Protein AF-A0A7S2V1F8-F1 (afdb_monomer_lite)

Secondary structure (DSSP, 8-state):
-B-SSPBTTSS-EEE-TT---TT-EETTTTEE-TTEEE--BHHHHHHHHHH--SEEEE---GGG-EEEEETTEEEEE----SS-------------TT------------------------------------------

InterPro domains:
  IPR029052 Metallo-dependent phosphatase-like [G3DSA:3.60.21.10] (1-97)
  IPR029052 Metallo-dependent phosphatase-like [SSF56300] (1-80)
  IPR051693 UPF0046 metallophosphoesterase [PTHR12905] (1-91)

Sequence (140 aa):
LITHMPPMDTLDLAYDPHSSASSRYCESCDGIHGQYAHWGSQSLKEKVQEVKPQVHIFGHVHDSHGFAVVQDTTYVNAAQDKIKQPIFFDYLVSTDASVMETSLAETPLCSPHHTSHHICCGHGLEKATTSVGSSLTSPE

Structure (mmCIF, N/CA/C/O backbone):
data_AF-A0A7S2V1F8-F1
#
_entry.id   AF-A0A7S2V1F8-F1
#
loop_
_atom_site.group_PDB
_atom_site.id
_atom_site.type_symbol
_atom_site.label_atom_id
_atom_site.label_alt_id
_atom_site.label_comp_id
_atom_site.label_asym_id
_atom_site.label_entity_id
_atom_site.label_seq_id
_atom_site.pdbx_PDB_ins_code
_atom_site.Cartn_x
_atom_site.Cartn_y
_atom_site.Cartn_z
_atom_site.occupancy
_atom_site.B_iso_or_equiv
_atom_site.auth_seq_id
_atom_site.auth_com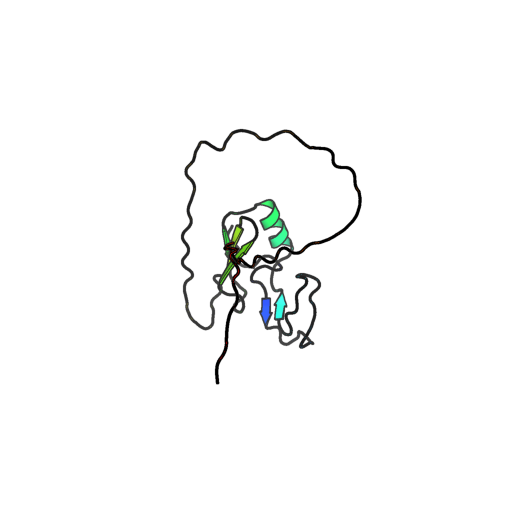p_id
_atom_site.auth_asym_id
_atom_site.auth_atom_id
_atom_site.pdbx_PDB_model_num
ATOM 1 N N . LEU A 1 1 ? -4.939 5.195 10.766 1.00 96.31 1 LEU A N 1
ATOM 2 C CA . LEU A 1 1 ? -3.576 5.769 10.670 1.00 96.31 1 LEU A CA 1
ATOM 3 C C . LEU A 1 1 ? -3.426 6.451 9.314 1.00 96.31 1 LEU A C 1
ATOM 5 O O . LEU A 1 1 ? -3.947 5.919 8.346 1.00 96.31 1 LEU A O 1
ATOM 9 N N . ILE A 1 2 ? -2.770 7.611 9.232 1.00 97.81 2 ILE A N 1
ATOM 10 C CA . ILE A 1 2 ? -2.494 8.288 7.954 1.00 97.81 2 ILE A CA 1
ATOM 11 C C . ILE A 1 2 ? -0.992 8.556 7.863 1.00 97.81 2 ILE A C 1
ATOM 13 O O . ILE A 1 2 ? -0.423 9.115 8.801 1.00 97.81 2 ILE A O 1
ATOM 17 N N . THR A 1 3 ? -0.356 8.161 6.762 1.00 98.12 3 THR A N 1
ATOM 18 C CA . THR A 1 3 ? 1.079 8.380 6.505 1.00 98.12 3 THR A CA 1
ATOM 19 C C . THR A 1 3 ? 1.324 8.785 5.057 1.00 98.12 3 THR A C 1
ATOM 21 O O . THR A 1 3 ? 0.436 8.690 4.221 1.00 98.12 3 THR A O 1
ATOM 24 N N . HIS A 1 4 ? 2.529 9.264 4.738 1.00 96.56 4 HIS A N 1
ATOM 25 C CA . HIS A 1 4 ? 2.905 9.485 3.339 1.00 96.56 4 HIS A CA 1
ATOM 26 C C . HIS A 1 4 ? 3.311 8.172 2.655 1.00 96.56 4 HIS A C 1
ATOM 28 O O . HIS A 1 4 ? 2.753 7.825 1.619 1.00 96.56 4 HIS A O 1
ATOM 34 N N . MET A 1 5 ? 4.255 7.447 3.265 1.00 97.31 5 MET A N 1
ATOM 35 C CA . MET A 1 5 ? 4.784 6.181 2.755 1.00 97.31 5 MET A CA 1
ATOM 36 C C . MET A 1 5 ? 3.844 5.001 3.050 1.00 97.31 5 MET A C 1
ATOM 38 O O . MET A 1 5 ? 3.198 5.019 4.108 1.00 97.31 5 MET A O 1
ATOM 42 N N . PRO A 1 6 ? 3.822 3.965 2.190 1.00 97.56 6 PRO A N 1
ATOM 43 C CA . PRO A 1 6 ? 3.249 2.674 2.526 1.00 97.56 6 PRO A CA 1
ATOM 44 C C . PRO A 1 6 ? 4.095 1.943 3.581 1.00 97.56 6 PRO A C 1
ATOM 46 O O . PRO A 1 6 ? 5.314 2.152 3.665 1.00 97.56 6 PRO A O 1
ATOM 49 N N . PRO A 1 7 ? 3.482 1.062 4.387 1.00 97.50 7 PRO A N 1
ATOM 50 C CA . PRO A 1 7 ? 4.234 0.045 5.107 1.00 97.50 7 PRO A CA 1
ATOM 51 C C . PRO A 1 7 ? 4.843 -0.962 4.117 1.00 97.50 7 PRO A C 1
ATOM 53 O O . PRO A 1 7 ? 4.298 -1.189 3.040 1.00 97.50 7 PRO A O 1
ATOM 56 N N . MET A 1 8 ? 5.979 -1.558 4.484 1.00 96.06 8 MET A N 1
ATOM 57 C CA . MET A 1 8 ? 6.631 -2.601 3.681 1.00 96.06 8 MET A CA 1
ATOM 58 C C . MET A 1 8 ? 5.672 -3.767 3.372 1.00 96.06 8 MET A C 1
ATOM 60 O O . MET A 1 8 ? 4.885 -4.175 4.233 1.00 96.06 8 MET A O 1
ATOM 64 N N . ASP A 1 9 ? 5.760 -4.294 2.151 1.00 94.81 9 ASP A N 1
ATOM 65 C CA . ASP A 1 9 ? 4.967 -5.402 1.593 1.00 94.81 9 ASP A CA 1
ATOM 66 C C . ASP A 1 9 ? 3.454 -5.140 1.472 1.00 94.81 9 ASP A C 1
ATOM 68 O O . ASP A 1 9 ? 2.669 -6.077 1.318 1.00 94.81 9 ASP A O 1
ATOM 72 N N . THR A 1 10 ? 3.000 -3.888 1.570 1.00 95.88 10 THR A N 1
ATOM 73 C CA . THR A 1 10 ? 1.572 -3.549 1.474 1.00 95.88 10 THR A CA 1
ATOM 74 C C . THR A 1 10 ? 1.342 -2.393 0.512 1.00 95.88 10 THR A C 1
ATOM 76 O O . THR A 1 10 ? 1.572 -1.235 0.856 1.00 95.88 10 THR A O 1
ATOM 79 N N . LEU A 1 11 ? 0.835 -2.710 -0.686 1.00 96.25 11 LEU A N 1
ATOM 80 C CA . LEU A 1 11 ? 0.597 -1.744 -1.772 1.00 96.25 11 LEU A CA 1
ATOM 81 C C . LEU A 1 11 ? 1.823 -0.852 -2.044 1.00 96.25 11 LEU A C 1
ATOM 83 O O . LEU A 1 11 ? 1.693 0.351 -2.279 1.00 96.25 11 LEU A O 1
ATOM 87 N N . ASP A 1 12 ? 3.014 -1.442 -1.980 1.00 96.12 12 ASP A N 1
ATOM 88 C CA . ASP A 1 12 ? 4.288 -0.730 -2.008 1.00 96.12 12 ASP A CA 1
ATOM 89 C C . ASP A 1 12 ? 5.199 -1.135 -3.174 1.00 96.12 12 ASP A C 1
ATOM 91 O O . ASP A 1 12 ? 6.333 -0.665 -3.252 1.00 96.12 12 ASP A O 1
ATOM 95 N N . LEU A 1 13 ? 4.712 -1.979 -4.087 1.00 94.00 13 LEU A N 1
ATOM 96 C CA . LEU A 1 13 ? 5.447 -2.364 -5.286 1.00 94.00 13 LEU A CA 1
ATOM 97 C C . LEU A 1 13 ? 5.391 -1.243 -6.325 1.00 94.00 13 LEU A C 1
ATOM 99 O O . LEU A 1 13 ? 4.311 -0.807 -6.733 1.00 94.00 13 LEU A O 1
ATOM 103 N N . ALA A 1 14 ? 6.565 -0.815 -6.781 1.00 93.19 14 ALA A N 1
ATOM 104 C CA . ALA A 1 14 ? 6.728 0.160 -7.852 1.00 93.19 14 ALA A CA 1
ATOM 105 C C . ALA A 1 14 ? 7.696 -0.359 -8.912 1.00 93.19 14 ALA A C 1
ATOM 107 O O . ALA A 1 14 ? 8.597 -1.143 -8.597 1.00 93.19 14 ALA A O 1
ATOM 108 N N . TYR A 1 15 ? 7.519 0.080 -10.156 1.00 91.94 15 TYR A N 1
ATOM 109 C CA . TYR A 1 15 ? 8.445 -0.259 -11.231 1.00 91.94 15 TYR A CA 1
ATOM 110 C C . TYR A 1 15 ? 9.842 0.306 -10.927 1.00 91.94 15 TYR A C 1
ATOM 112 O O . TYR A 1 15 ? 10.009 1.508 -10.715 1.00 91.94 15 TYR A O 1
ATOM 120 N N . ASP A 1 16 ? 10.852 -0.560 -10.944 1.00 88.69 16 ASP A N 1
ATOM 121 C CA . ASP A 1 16 ? 12.255 -0.215 -10.746 1.00 88.69 16 ASP A CA 1
ATOM 122 C C . ASP A 1 16 ? 13.080 -0.659 -11.971 1.00 88.69 16 ASP A C 1
ATOM 124 O O . ASP A 1 16 ? 13.336 -1.855 -12.147 1.00 88.69 16 ASP A O 1
ATOM 128 N N . PRO A 1 17 ? 13.552 0.282 -12.814 1.00 83.75 17 PRO A N 1
ATOM 129 C CA . PRO A 1 17 ? 14.351 -0.043 -13.996 1.00 83.75 17 PRO A CA 1
ATOM 130 C C . PRO A 1 17 ? 15.723 -0.646 -13.655 1.00 83.75 17 PRO A C 1
ATOM 132 O O . PRO A 1 17 ? 16.395 -1.177 -14.542 1.00 83.75 17 PRO A O 1
ATOM 135 N N . HIS A 1 18 ? 16.161 -0.560 -12.397 1.00 79.75 18 HIS A N 1
ATOM 136 C CA . HIS A 1 18 ? 17.406 -1.152 -11.914 1.00 79.75 18 HIS A CA 1
ATOM 137 C C . HIS A 1 18 ? 17.204 -2.553 -11.310 1.00 79.75 18 HIS A C 1
ATOM 139 O O . HIS A 1 18 ? 18.191 -3.255 -11.043 1.00 79.75 18 HIS A O 1
ATOM 145 N N . SER A 1 19 ? 15.952 -3.011 -11.173 1.00 73.75 19 SER A N 1
ATOM 146 C CA . SER A 1 19 ? 15.628 -4.388 -10.797 1.00 73.75 19 SER A CA 1
ATOM 147 C C . SER A 1 19 ? 16.036 -5.346 -11.921 1.00 73.75 19 SER A C 1
ATOM 149 O O . SER A 1 19 ? 15.386 -5.499 -12.954 1.00 73.75 19 SER A O 1
ATOM 151 N N . SER A 1 20 ? 17.178 -6.002 -11.737 1.00 61.44 20 SER A N 1
ATOM 152 C CA . SER A 1 20 ? 17.858 -6.765 -12.784 1.00 61.44 20 SER A CA 1
ATOM 153 C C . SER A 1 20 ? 17.393 -8.229 -12.893 1.00 61.44 20 SER A C 1
ATOM 155 O O . SER A 1 20 ? 18.235 -9.116 -13.035 1.00 61.44 20 SER A O 1
ATOM 157 N N . ALA A 1 21 ? 16.091 -8.547 -12.813 1.00 57.81 21 ALA A N 1
ATOM 158 C CA . ALA A 1 21 ? 15.596 -9.788 -13.438 1.00 57.81 21 ALA A CA 1
ATOM 159 C C . ALA A 1 21 ? 14.090 -9.818 -13.740 1.00 57.81 21 ALA A C 1
ATOM 161 O O . ALA A 1 21 ? 13.258 -9.303 -13.005 1.00 57.81 21 ALA A O 1
ATOM 162 N N . SER A 1 22 ? 13.751 -10.564 -14.789 1.00 58.19 22 SER A N 1
ATOM 163 C CA . SER A 1 22 ? 12.394 -10.916 -15.219 1.00 58.19 22 SER A CA 1
ATOM 164 C C . SER A 1 22 ? 11.683 -11.943 -14.320 1.00 58.19 22 SER A C 1
ATOM 166 O O . SER A 1 22 ? 10.507 -12.214 -14.537 1.00 58.19 22 SER A O 1
ATOM 168 N N . SER A 1 23 ? 12.364 -12.513 -13.316 1.00 63.72 23 SER A N 1
ATOM 169 C CA . SER A 1 23 ? 11.817 -13.521 -12.389 1.00 63.72 23 SER A CA 1
ATOM 170 C C . SER A 1 23 ? 12.499 -13.516 -11.011 1.00 63.72 23 SER A C 1
ATOM 172 O O . SER A 1 23 ? 12.771 -14.572 -10.441 1.00 63.72 23 SER A O 1
ATOM 174 N N . ARG A 1 24 ? 12.817 -12.338 -10.447 1.00 70.50 24 ARG A N 1
ATOM 175 C CA . ARG A 1 24 ? 13.339 -12.311 -9.070 1.00 70.50 24 ARG A CA 1
ATOM 176 C C . ARG A 1 24 ? 12.236 -12.722 -8.104 1.00 70.50 24 ARG A C 1
ATOM 178 O O . ARG A 1 24 ? 11.250 -12.006 -7.945 1.00 70.50 24 ARG A O 1
ATOM 185 N N . TYR A 1 25 ? 12.425 -13.886 -7.496 1.00 85.31 25 TYR A N 1
ATOM 186 C CA . TYR A 1 25 ? 11.820 -14.205 -6.217 1.00 85.31 25 TYR A CA 1
ATOM 187 C C . TYR A 1 25 ? 12.250 -13.148 -5.192 1.00 85.31 25 TYR A C 1
ATOM 189 O O . TYR A 1 25 ? 13.415 -12.740 -5.169 1.00 85.31 25 TYR A O 1
ATOM 197 N N . CYS A 1 26 ? 11.308 -12.692 -4.381 1.00 85.25 26 CYS A N 1
ATOM 198 C CA . CYS A 1 26 ? 11.517 -11.701 -3.346 1.00 85.25 26 CYS A CA 1
ATOM 199 C C . CYS A 1 26 ? 11.431 -12.352 -1.978 1.00 85.25 26 CYS A C 1
ATOM 201 O O . CYS A 1 26 ? 10.399 -12.895 -1.597 1.00 85.25 26 CYS A O 1
ATOM 203 N N . GLU A 1 27 ? 12.512 -12.233 -1.216 1.00 84.56 27 GLU A N 1
ATOM 204 C CA . GLU A 1 27 ? 12.590 -12.760 0.145 1.00 84.56 27 GLU A CA 1
ATOM 205 C C . GLU A 1 27 ? 11.699 -11.991 1.135 1.00 84.56 27 GLU A C 1
ATOM 207 O O . GLU A 1 27 ? 11.346 -12.541 2.172 1.00 84.56 27 GLU A O 1
ATOM 212 N N . SER A 1 28 ? 11.319 -10.743 0.824 1.00 82.69 28 SER A N 1
ATOM 213 C CA . SER A 1 28 ? 10.492 -9.902 1.707 1.00 82.69 28 SER A CA 1
ATOM 214 C C . SER A 1 28 ? 9.030 -10.348 1.732 1.00 82.69 28 SER A C 1
ATOM 216 O O . SER A 1 28 ? 8.437 -10.492 2.801 1.00 82.69 28 SER A O 1
ATOM 218 N N . CYS A 1 29 ? 8.463 -10.615 0.552 1.00 85.62 29 CYS A N 1
ATOM 219 C CA . CYS A 1 29 ? 7.044 -10.928 0.391 1.00 85.62 29 CYS A CA 1
ATOM 220 C C . CYS A 1 29 ? 6.759 -12.362 -0.088 1.00 85.62 29 CYS A C 1
ATOM 222 O O . CYS A 1 29 ? 5.600 -12.675 -0.347 1.00 85.62 29 CYS A O 1
ATOM 224 N N . ASP A 1 30 ? 7.786 -13.218 -0.213 1.00 87.62 30 ASP A N 1
ATOM 225 C CA . ASP A 1 30 ? 7.671 -14.606 -0.714 1.00 87.62 30 ASP A CA 1
ATOM 226 C C . ASP A 1 30 ? 6.986 -14.668 -2.100 1.00 87.62 30 ASP A C 1
ATOM 228 O O . ASP A 1 30 ? 6.191 -15.551 -2.421 1.00 87.62 30 ASP A O 1
ATOM 232 N N . GLY A 1 31 ? 7.251 -13.650 -2.929 1.00 85.88 31 GLY A N 1
ATOM 233 C CA . GLY A 1 31 ? 6.563 -13.404 -4.196 1.00 85.88 31 GLY A CA 1
ATOM 234 C C . GLY A 1 31 ? 7.510 -13.267 -5.384 1.00 85.88 31 GLY A C 1
ATOM 235 O O . GLY A 1 31 ? 8.721 -13.141 -5.235 1.00 85.88 31 GLY A O 1
ATOM 236 N N . ILE A 1 32 ? 6.959 -13.266 -6.600 1.00 87.62 32 ILE A N 1
ATOM 237 C CA . ILE A 1 32 ? 7.713 -12.992 -7.831 1.00 87.62 32 ILE A CA 1
ATOM 238 C C . ILE A 1 32 ? 7.171 -11.703 -8.432 1.00 87.62 32 ILE A C 1
ATOM 240 O O . ILE A 1 32 ? 6.037 -11.675 -8.906 1.00 87.62 32 ILE A O 1
ATOM 244 N N .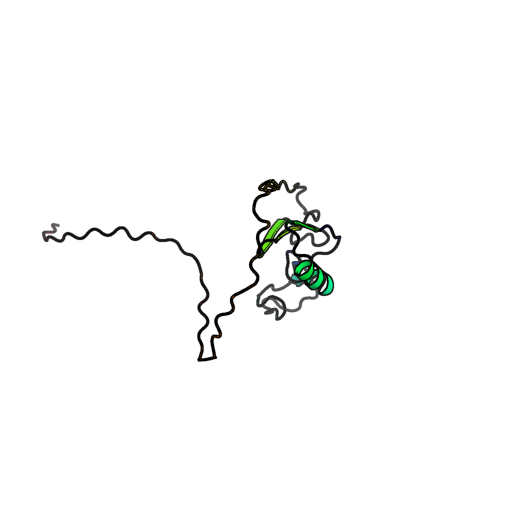 HIS A 1 33 ? 7.985 -10.649 -8.445 1.00 85.19 33 HIS A N 1
ATOM 245 C CA . HIS A 1 33 ? 7.560 -9.340 -8.952 1.00 85.19 33 HIS A CA 1
ATOM 246 C C . HIS A 1 33 ? 8.520 -8.702 -9.967 1.00 85.19 33 HIS A C 1
ATOM 248 O O . HIS A 1 33 ? 8.454 -7.506 -10.212 1.00 85.19 33 HIS A O 1
ATOM 254 N N . GLY A 1 34 ? 9.351 -9.493 -10.656 1.00 87.50 34 GLY A N 1
ATOM 255 C CA . GLY A 1 34 ? 10.077 -9.063 -11.864 1.00 87.50 34 GLY A CA 1
ATOM 256 C C . GLY A 1 34 ? 10.786 -7.703 -11.727 1.00 87.50 34 GLY A C 1
ATOM 257 O O . GLY A 1 34 ? 11.628 -7.522 -10.854 1.00 87.50 34 GLY A O 1
ATOM 258 N N . GLN A 1 35 ? 10.415 -6.738 -12.579 1.00 88.88 35 GLN A N 1
ATOM 259 C CA . GLN A 1 35 ? 10.958 -5.366 -12.585 1.00 88.88 35 GLN A CA 1
ATOM 260 C C . GLN A 1 35 ? 10.312 -4.431 -11.549 1.00 88.88 35 GLN A C 1
ATOM 262 O O . GLN A 1 35 ? 10.371 -3.216 -11.697 1.00 88.88 35 GLN A O 1
ATOM 267 N N . TYR A 1 36 ? 9.671 -4.969 -10.518 1.00 90.75 36 TYR A N 1
ATOM 268 C CA . TYR A 1 36 ? 9.128 -4.187 -9.416 1.00 90.75 36 TYR A CA 1
ATOM 269 C C . TYR A 1 36 ? 9.966 -4.398 -8.161 1.00 90.75 36 TYR A C 1
ATOM 271 O O . TYR A 1 36 ? 10.503 -5.487 -7.931 1.00 90.75 36 TYR A O 1
ATOM 279 N N . ALA A 1 37 ? 10.051 -3.355 -7.347 1.00 91.44 37 ALA A N 1
ATOM 280 C CA . ALA A 1 37 ? 10.700 -3.372 -6.046 1.00 91.44 37 ALA A CA 1
ATOM 281 C C . ALA A 1 37 ? 9.771 -2.767 -4.991 1.00 91.44 37 ALA A C 1
ATOM 283 O O . ALA A 1 37 ? 8.890 -1.967 -5.306 1.00 91.44 37 ALA A O 1
ATOM 284 N N . HIS A 1 38 ? 9.995 -3.139 -3.735 1.00 93.75 38 HIS A N 1
ATOM 285 C CA . HIS A 1 38 ? 9.286 -2.571 -2.596 1.00 93.75 38 HIS A CA 1
ATOM 286 C C . HIS A 1 38 ? 9.821 -1.177 -2.261 1.00 93.75 38 HIS A C 1
ATOM 288 O O . HIS A 1 38 ? 11.027 -0.982 -2.104 1.00 93.75 38 HIS A O 1
ATOM 294 N N . TRP A 1 39 ? 8.917 -0.205 -2.163 1.00 95.06 39 TRP A N 1
ATOM 295 C CA . TRP A 1 39 ? 9.193 1.191 -1.797 1.00 95.06 39 TRP A CA 1
ATOM 296 C C . TRP A 1 39 ? 8.611 1.542 -0.418 1.00 95.06 39 TRP A C 1
ATOM 298 O O . TRP A 1 39 ? 8.601 2.706 -0.006 1.00 95.06 39 TRP A O 1
ATOM 308 N N . GLY A 1 40 ? 8.091 0.542 0.296 1.00 95.94 40 GLY A N 1
ATOM 309 C CA . GLY A 1 40 ? 7.508 0.696 1.617 1.00 95.94 40 GLY A CA 1
ATOM 310 C C . GLY A 1 40 ? 8.545 0.831 2.726 1.00 95.94 40 GLY A C 1
ATOM 311 O O . GLY A 1 40 ? 9.744 0.609 2.561 1.00 95.94 40 GLY A O 1
ATOM 312 N N . SER A 1 41 ? 8.064 1.221 3.903 1.00 97.38 41 SER A N 1
ATOM 313 C CA . SER A 1 41 ? 8.884 1.382 5.102 1.00 97.38 41 SER A CA 1
ATOM 314 C C . SER A 1 41 ? 8.695 0.208 6.064 1.00 97.38 41 SER A C 1
ATOM 316 O O . SER A 1 41 ? 7.585 -0.065 6.529 1.00 97.38 41 SER A O 1
ATOM 318 N N . GLN A 1 42 ? 9.802 -0.454 6.409 1.00 96.62 42 GLN A N 1
ATOM 319 C CA . GLN A 1 42 ? 9.815 -1.560 7.369 1.00 96.62 42 GLN A CA 1
ATOM 320 C C . GLN A 1 42 ? 9.429 -1.100 8.786 1.00 96.62 42 GLN A C 1
ATOM 322 O O . GLN A 1 42 ? 8.578 -1.711 9.426 1.00 96.62 42 GLN A O 1
ATOM 327 N N . SER A 1 43 ? 9.958 0.036 9.251 1.00 97.75 43 SER A N 1
ATOM 328 C CA . SER A 1 43 ? 9.590 0.592 10.561 1.00 97.75 43 SER A CA 1
ATOM 329 C C . SER A 1 43 ? 8.120 1.015 10.627 1.00 97.75 43 SER A C 1
ATOM 331 O O . SER A 1 43 ? 7.484 0.923 11.678 1.00 97.75 43 SER A O 1
ATOM 333 N N . LEU A 1 44 ? 7.539 1.446 9.502 1.00 97.88 44 LEU A N 1
ATOM 334 C CA . LEU A 1 44 ? 6.110 1.732 9.441 1.00 97.88 44 LEU A CA 1
ATOM 335 C C . LEU A 1 44 ? 5.266 0.454 9.492 1.00 97.88 44 LEU A C 1
ATOM 337 O O . LEU A 1 44 ? 4.245 0.454 10.174 1.00 97.88 44 LEU A O 1
ATOM 341 N N . LYS A 1 45 ? 5.690 -0.633 8.832 1.00 97.00 45 LYS A N 1
ATOM 342 C CA . LYS A 1 45 ? 5.038 -1.951 8.946 1.00 97.00 45 LYS A CA 1
ATOM 343 C C . LYS A 1 45 ? 4.960 -2.389 10.407 1.00 97.00 45 LYS A C 1
ATOM 345 O O . LYS A 1 45 ? 3.880 -2.722 10.890 1.00 97.00 45 LYS A O 1
ATOM 350 N N . GLU A 1 46 ? 6.072 -2.293 11.129 1.00 97.44 46 GLU A N 1
ATOM 351 C CA . GLU A 1 46 ? 6.138 -2.592 12.566 1.00 97.44 46 GLU A CA 1
ATOM 352 C C . GLU A 1 46 ? 5.188 -1.696 13.372 1.00 97.44 46 GLU A C 1
ATOM 354 O O . GLU A 1 46 ? 4.418 -2.185 14.202 1.00 97.44 46 GLU A O 1
ATOM 359 N N . LYS A 1 47 ? 5.156 -0.388 13.079 1.00 98.06 47 LYS A N 1
ATOM 360 C CA . LYS A 1 47 ? 4.257 0.537 13.779 1.00 98.06 47 LYS A CA 1
ATOM 361 C C . LYS A 1 47 ? 2.780 0.244 13.519 1.00 98.06 47 LYS A C 1
ATOM 363 O O . LYS A 1 47 ? 1.956 0.382 14.422 1.00 98.06 47 LYS A O 1
ATOM 368 N N . VAL A 1 48 ? 2.425 -0.150 12.300 1.00 97.69 48 VAL A N 1
ATOM 369 C CA . VAL A 1 48 ? 1.051 -0.532 11.958 1.00 97.69 48 VAL A CA 1
ATOM 370 C C . VAL A 1 48 ? 0.654 -1.811 12.687 1.00 97.69 48 VAL A C 1
ATOM 372 O O . VAL A 1 48 ? -0.450 -1.872 13.218 1.00 97.69 48 VAL A O 1
ATOM 375 N N . GLN A 1 49 ? 1.554 -2.791 12.788 1.00 96.31 49 GLN A N 1
ATOM 376 C CA . GLN A 1 49 ? 1.318 -4.025 13.545 1.00 96.31 49 GLN A CA 1
ATOM 377 C C . GLN A 1 49 ? 1.155 -3.782 15.053 1.00 96.31 49 GLN A C 1
ATOM 379 O O . GLN A 1 49 ? 0.406 -4.504 15.712 1.00 96.31 49 GLN A O 1
ATOM 384 N N . GLU A 1 50 ? 1.827 -2.765 15.597 1.00 97.38 50 GLU A N 1
ATOM 385 C CA . GLU A 1 50 ? 1.662 -2.323 16.986 1.00 97.38 50 GLU A CA 1
ATOM 386 C C . GLU A 1 50 ? 0.305 -1.633 17.198 1.00 97.38 50 GLU A C 1
ATOM 388 O O . GLU A 1 50 ? -0.432 -1.973 18.121 1.00 97.38 50 GLU A O 1
ATOM 393 N N . VAL A 1 51 ? -0.033 -0.666 16.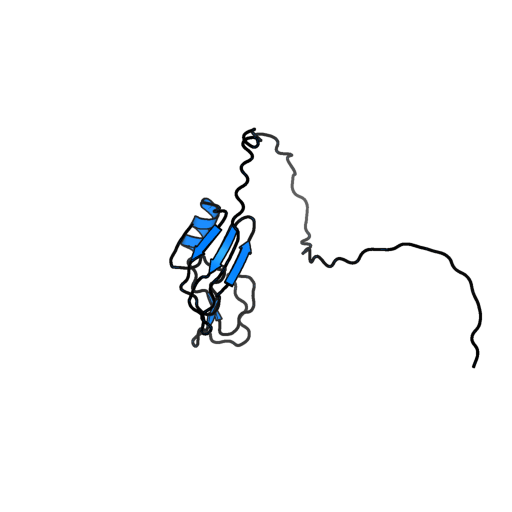338 1.00 97.75 51 VAL A N 1
ATOM 394 C CA . VAL A 1 51 ? -1.234 0.177 16.481 1.00 97.75 51 VAL A CA 1
ATOM 395 C C . VAL A 1 51 ? -2.513 -0.556 16.071 1.00 97.75 51 VAL A C 1
ATOM 397 O O . VAL A 1 51 ? -3.576 -0.254 16.609 1.00 97.75 51 VAL A O 1
ATOM 400 N N . LYS A 1 52 ? -2.422 -1.482 15.110 1.00 96.88 52 LYS A N 1
ATOM 401 C CA . LYS A 1 52 ? -3.537 -2.230 14.503 1.00 96.88 52 LYS A CA 1
ATOM 402 C C . LYS A 1 52 ? -4.720 -1.327 14.119 1.00 96.88 52 LYS A C 1
ATOM 404 O O . LYS A 1 52 ? -5.833 -1.511 14.612 1.00 96.88 52 LYS A O 1
ATOM 409 N N . PRO A 1 53 ? -4.503 -0.296 13.281 1.00 96.88 53 PRO A N 1
ATOM 410 C CA . PRO A 1 53 ? -5.580 0.601 12.892 1.00 96.88 53 PRO A CA 1
ATOM 411 C C . PRO A 1 53 ? -6.628 -0.154 12.065 1.00 96.88 53 PRO A C 1
ATOM 413 O O . PRO A 1 53 ? -6.271 -0.957 11.216 1.00 96.88 53 PRO A O 1
ATOM 416 N N . GLN A 1 54 ? -7.913 0.167 12.216 1.00 96.25 54 GLN A N 1
ATOM 417 C CA . GLN A 1 54 ? -8.948 -0.398 11.335 1.00 96.25 54 GLN A CA 1
ATOM 418 C C . GLN A 1 54 ? -8.783 0.083 9.880 1.00 96.25 54 GLN A C 1
ATOM 420 O O . GLN A 1 54 ? -9.096 -0.636 8.938 1.00 96.25 54 GLN A O 1
ATOM 425 N N . VAL A 1 55 ? -8.246 1.298 9.688 1.00 97.12 55 VAL A N 1
ATOM 426 C CA . VAL A 1 55 ? -7.915 1.854 8.366 1.00 97.12 55 VAL A CA 1
ATOM 427 C C . VAL A 1 55 ? -6.544 2.527 8.388 1.00 97.12 55 VAL A C 1
ATOM 429 O O . VAL A 1 55 ? -6.262 3.353 9.268 1.00 97.12 55 VAL A O 1
ATOM 432 N N . HIS A 1 56 ? -5.701 2.227 7.402 1.00 98.00 56 HIS A N 1
ATOM 433 C CA . HIS A 1 56 ? -4.422 2.892 7.149 1.00 98.00 56 HIS A CA 1
ATOM 434 C C . HIS A 1 56 ? -4.397 3.501 5.745 1.00 98.00 56 HIS A C 1
ATOM 436 O O . HIS A 1 56 ? -4.406 2.784 4.753 1.00 98.00 56 HIS A O 1
ATOM 442 N N . ILE A 1 57 ? -4.358 4.831 5.666 1.00 98.25 57 ILE A N 1
ATOM 443 C CA . ILE A 1 57 ? -4.355 5.578 4.402 1.00 98.25 57 ILE A CA 1
ATOM 444 C C . ILE A 1 57 ? -2.960 6.149 4.146 1.00 98.25 57 ILE A C 1
ATOM 446 O O . ILE A 1 57 ? -2.365 6.760 5.039 1.00 98.25 57 ILE A O 1
ATOM 450 N N . PHE A 1 58 ? -2.452 5.976 2.932 1.00 98.12 58 PHE A N 1
ATOM 451 C CA . PHE A 1 58 ? -1.162 6.502 2.488 1.00 98.12 58 PHE A CA 1
ATOM 452 C C . PHE A 1 58 ? -1.155 6.784 0.983 1.00 98.12 58 PHE A C 1
ATOM 454 O O . PHE A 1 58 ? -2.187 6.683 0.322 1.00 98.12 58 PHE A O 1
ATOM 461 N N . GLY A 1 59 ? -0.006 7.197 0.449 1.00 95.38 59 GLY A N 1
ATOM 462 C CA . GLY A 1 59 ? 0.190 7.426 -0.979 1.00 95.38 59 GLY A CA 1
ATOM 463 C C . GLY A 1 59 ? 1.579 6.983 -1.431 1.00 95.38 59 GLY A C 1
ATOM 464 O O . GLY A 1 59 ? 2.054 5.916 -1.057 1.00 95.38 59 GLY A O 1
ATOM 465 N N . HIS A 1 60 ? 2.239 7.843 -2.211 1.00 95.69 60 HIS A N 1
ATOM 466 C CA . HIS A 1 60 ? 3.619 7.705 -2.693 1.00 95.69 60 HIS A CA 1
ATOM 467 C C . HIS A 1 60 ? 3.842 6.697 -3.830 1.00 95.69 60 HIS A C 1
ATOM 469 O O . HIS A 1 60 ? 4.463 7.057 -4.828 1.00 95.69 60 HIS A O 1
ATOM 475 N N . VAL A 1 61 ? 3.330 5.469 -3.733 1.00 95.44 61 VAL A N 1
ATOM 476 C CA . VAL A 1 61 ? 3.589 4.429 -4.745 1.00 95.44 61 VAL A CA 1
ATOM 477 C C . VAL A 1 61 ? 2.490 4.423 -5.804 1.00 95.44 61 VAL A C 1
ATOM 479 O O . VAL A 1 61 ? 1.403 3.900 -5.580 1.00 95.44 61 VAL A O 1
ATOM 482 N N . HIS A 1 62 ? 2.766 5.024 -6.962 1.00 94.38 62 HIS A N 1
ATOM 483 C CA . HIS A 1 62 ? 1.762 5.234 -8.013 1.00 94.38 62 HIS A CA 1
ATOM 484 C C . HIS A 1 62 ? 1.333 3.929 -8.703 1.00 94.38 62 HIS A C 1
ATOM 486 O O . HIS A 1 62 ? 0.171 3.798 -9.073 1.00 94.38 62 HIS A O 1
ATOM 492 N N . ASP A 1 63 ? 2.240 2.955 -8.833 1.00 93.44 63 ASP A N 1
ATOM 493 C CA . ASP A 1 63 ? 1.962 1.664 -9.484 1.00 93.44 63 ASP A CA 1
ATOM 494 C C . ASP A 1 63 ? 1.059 0.734 -8.653 1.00 93.44 63 ASP A C 1
ATOM 496 O O . ASP A 1 63 ? 0.562 -0.263 -9.172 1.00 93.44 63 ASP A O 1
ATOM 500 N N . SER A 1 64 ? 0.842 1.056 -7.374 1.00 94.06 64 SER A N 1
ATOM 501 C CA . SER A 1 64 ? 0.044 0.258 -6.435 1.00 94.06 64 SER A CA 1
ATOM 502 C C . SER A 1 64 ? -1.167 1.030 -5.888 1.00 94.06 64 SER A C 1
ATOM 504 O O . SER A 1 64 ? -1.559 0.815 -4.739 1.00 94.06 64 SER A O 1
ATOM 506 N N . HIS A 1 65 ? -1.755 1.948 -6.672 1.00 95.69 65 HIS A N 1
ATOM 507 C CA . HIS A 1 65 ? -3.042 2.581 -6.327 1.00 95.69 65 HIS A CA 1
ATOM 508 C C . HIS A 1 65 ? -4.098 1.511 -6.021 1.00 95.69 65 HIS A C 1
ATOM 510 O O . HIS A 1 65 ? -4.222 0.522 -6.744 1.00 95.69 65 HIS A O 1
ATOM 516 N N . GLY A 1 66 ? -4.874 1.725 -4.958 1.00 95.00 66 GLY A N 1
ATOM 517 C CA . GLY A 1 66 ? -5.997 0.858 -4.621 1.00 95.00 66 GLY A CA 1
ATOM 518 C C . GLY A 1 66 ? -6.125 0.612 -3.126 1.00 95.00 66 GLY A C 1
ATOM 519 O O . GLY A 1 66 ? -5.741 1.443 -2.301 1.00 95.00 66 GLY A O 1
ATOM 520 N N . PHE A 1 67 ? -6.698 -0.534 -2.774 1.00 96.50 67 PHE A N 1
ATOM 521 C CA . 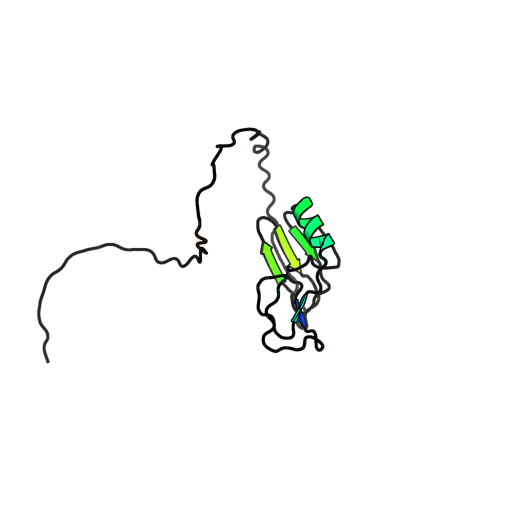PHE A 1 67 ? -6.887 -0.938 -1.388 1.00 96.50 67 PHE A CA 1
ATOM 522 C C . PHE A 1 67 ? -6.647 -2.436 -1.204 1.00 96.50 67 PHE A C 1
ATOM 524 O O . PHE A 1 67 ? -6.784 -3.223 -2.141 1.00 96.50 67 PHE A O 1
ATOM 531 N N . ALA A 1 68 ? -6.307 -2.822 0.020 1.00 96.06 68 ALA A N 1
ATOM 532 C CA . ALA A 1 68 ? -6.164 -4.210 0.433 1.00 96.06 68 ALA A CA 1
ATOM 533 C C . ALA A 1 68 ? -6.630 -4.363 1.882 1.00 96.06 68 ALA A C 1
ATOM 535 O O . ALA A 1 68 ? -6.435 -3.466 2.699 1.00 96.06 68 ALA A O 1
ATOM 536 N N . VAL A 1 69 ? -7.224 -5.507 2.208 1.00 95.50 69 VAL A N 1
ATOM 537 C CA . VAL A 1 69 ? -7.554 -5.864 3.591 1.00 95.50 69 VAL A CA 1
ATOM 538 C C . VAL A 1 69 ? -6.573 -6.938 4.030 1.00 95.50 69 VAL A C 1
ATOM 540 O O . VAL A 1 69 ? -6.513 -8.007 3.423 1.00 95.50 69 VAL A O 1
ATOM 543 N N . VAL A 1 70 ? -5.787 -6.644 5.064 1.00 94.56 70 VAL A N 1
ATOM 544 C CA . VAL A 1 70 ? -4.854 -7.604 5.662 1.00 94.56 70 VAL A CA 1
ATOM 545 C C . VAL A 1 70 ? -5.178 -7.685 7.144 1.00 94.56 70 VAL A C 1
ATOM 547 O O . VAL A 1 70 ? -5.081 -6.684 7.854 1.00 94.56 70 VAL A O 1
ATOM 550 N N . GLN A 1 71 ? -5.567 -8.880 7.598 1.00 90.38 71 GLN A N 1
ATOM 551 C CA . GLN A 1 71 ? -6.138 -9.091 8.933 1.00 90.38 71 GLN A CA 1
ATOM 552 C C . GLN A 1 71 ? -7.373 -8.189 9.127 1.00 90.38 71 GLN A C 1
ATOM 554 O O . GLN A 1 71 ? -8.306 -8.282 8.334 1.00 90.38 71 GLN A O 1
ATOM 559 N N . ASP A 1 72 ? -7.347 -7.297 10.119 1.00 92.38 72 ASP A N 1
ATOM 560 C CA . ASP A 1 72 ? -8.441 -6.376 10.459 1.00 92.38 72 ASP A CA 1
ATOM 561 C C . ASP A 1 72 ? -8.156 -4.922 10.029 1.00 92.38 72 ASP A C 1
ATOM 563 O O . ASP A 1 72 ? -8.863 -3.993 10.427 1.00 92.38 72 ASP A O 1
ATOM 567 N N . THR A 1 73 ? -7.102 -4.700 9.235 1.00 96.00 73 THR A N 1
ATOM 568 C CA . THR A 1 73 ? -6.714 -3.373 8.741 1.00 96.00 73 THR A CA 1
ATOM 569 C C . THR A 1 73 ? -7.019 -3.242 7.252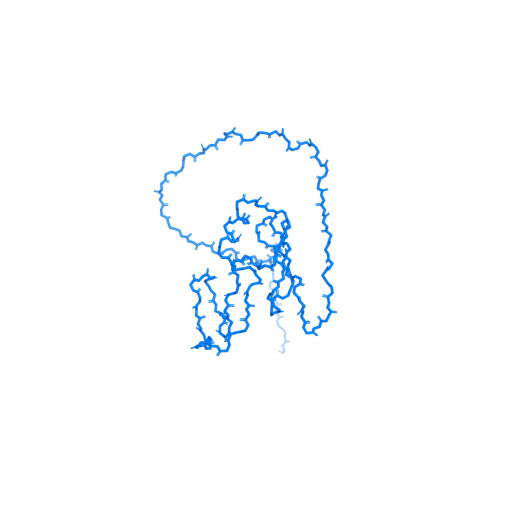 1.00 96.00 73 THR A C 1
ATOM 571 O O . THR A 1 73 ? -6.489 -3.983 6.421 1.00 96.00 73 THR A O 1
ATOM 574 N N . THR A 1 74 ? -7.815 -2.232 6.904 1.00 97.00 74 THR A N 1
ATOM 575 C CA . THR A 1 74 ? -8.004 -1.779 5.522 1.00 97.00 74 THR A CA 1
ATOM 576 C C . THR A 1 74 ? -6.903 -0.790 5.150 1.00 97.00 74 THR A C 1
ATOM 578 O O . THR A 1 74 ? -6.847 0.324 5.674 1.00 97.00 74 THR A O 1
ATOM 581 N N . TYR A 1 75 ? -6.030 -1.177 4.228 1.00 98.00 75 TYR A N 1
ATOM 582 C CA . TYR A 1 75 ? -4.979 -0.335 3.666 1.00 98.00 75 TYR A CA 1
ATOM 583 C C . TYR A 1 75 ? -5.489 0.353 2.405 1.00 98.00 75 TYR A C 1
ATOM 585 O O . TYR A 1 75 ? -6.079 -0.299 1.546 1.00 98.00 75 TYR A O 1
ATOM 593 N N . VAL A 1 76 ? -5.246 1.657 2.282 1.00 97.88 76 VAL A N 1
ATOM 594 C CA . VAL A 1 76 ? -5.666 2.468 1.134 1.00 97.88 76 VAL A CA 1
ATOM 595 C C . VAL A 1 76 ? -4.470 3.251 0.610 1.00 97.88 76 VAL A C 1
ATOM 597 O O . VAL A 1 76 ? -4.003 4.186 1.265 1.00 97.88 76 VAL A O 1
ATOM 600 N N . ASN A 1 77 ? -4.010 2.898 -0.588 1.00 97.38 77 ASN A N 1
ATOM 601 C CA . ASN A 1 77 ? -3.031 3.675 -1.332 1.00 97.38 77 ASN A CA 1
ATOM 602 C C . ASN A 1 77 ? -3.753 4.664 -2.256 1.00 97.38 77 ASN A C 1
ATOM 604 O O . ASN A 1 77 ? -4.200 4.318 -3.350 1.00 97.38 77 ASN A O 1
ATOM 608 N N . ALA A 1 78 ? -3.838 5.913 -1.806 1.00 96.19 78 ALA A N 1
ATOM 609 C CA . ALA A 1 78 ? -4.432 7.032 -2.526 1.00 96.19 78 ALA A CA 1
ATOM 610 C C . ALA A 1 78 ? -3.405 7.814 -3.376 1.00 96.19 78 ALA A C 1
ATOM 612 O O . ALA A 1 78 ? -3.599 9.005 -3.639 1.00 96.19 78 ALA A O 1
ATOM 613 N N . ALA A 1 79 ? -2.295 7.186 -3.785 1.00 94.88 79 ALA A N 1
ATOM 614 C CA . ALA A 1 79 ? -1.345 7.781 -4.725 1.00 94.88 79 ALA A CA 1
ATOM 615 C C . ALA A 1 79 ? -2.017 8.119 -6.064 1.00 94.88 79 ALA A C 1
ATOM 617 O O . ALA A 1 79 ? -2.953 7.453 -6.491 1.00 94.88 79 ALA A O 1
ATOM 618 N N . GLN A 1 80 ? -1.545 9.156 -6.756 1.00 90.06 80 GLN A N 1
ATOM 619 C CA . GLN A 1 80 ? -2.141 9.535 -8.033 1.00 90.06 80 GLN A CA 1
ATOM 620 C C . GLN A 1 80 ? -1.704 8.566 -9.140 1.00 90.06 80 GLN A C 1
ATOM 622 O O . GLN A 1 80 ? -0.547 8.577 -9.552 1.00 90.06 80 GLN A O 1
ATOM 627 N N . ASP A 1 81 ? -2.645 7.792 -9.672 1.00 80.38 81 ASP A N 1
ATOM 628 C CA . ASP A 1 81 ? -2.425 6.979 -10.868 1.00 80.38 81 ASP A CA 1
ATOM 629 C C . ASP A 1 81 ? -2.528 7.831 -12.159 1.00 80.38 81 ASP A C 1
ATOM 631 O O . ASP A 1 81 ? -2.958 8.994 -12.151 1.00 80.38 81 ASP A O 1
ATOM 635 N N . LYS A 1 82 ? -2.126 7.265 -13.302 1.00 82.62 82 LYS A N 1
ATOM 636 C CA . LYS A 1 82 ? -2.287 7.846 -14.647 1.00 82.62 82 LYS A CA 1
ATOM 637 C C . LYS A 1 82 ? -3.745 8.196 -14.934 1.00 82.62 82 LYS A C 1
ATOM 639 O O . LYS A 1 82 ? -4.021 9.178 -15.625 1.00 82.62 82 LYS A O 1
ATOM 644 N N . ILE A 1 83 ? -4.666 7.405 -14.390 1.00 84.00 83 ILE A N 1
ATOM 645 C CA . ILE A 1 83 ? -6.097 7.674 -14.414 1.00 84.00 83 ILE A CA 1
ATOM 646 C C . ILE A 1 83 ? -6.466 8.353 -13.097 1.00 84.00 83 ILE A C 1
ATOM 648 O O . ILE A 1 83 ? -6.295 7.799 -12.015 1.00 84.00 83 ILE A O 1
ATOM 652 N N . LYS A 1 84 ? -6.996 9.576 -13.182 1.00 85.19 84 LYS A N 1
ATOM 653 C CA . LYS A 1 84 ? -7.465 10.315 -12.007 1.00 85.19 84 LYS A CA 1
ATOM 654 C C . LYS A 1 84 ? -8.761 9.692 -11.500 1.00 85.19 84 LYS A C 1
ATOM 656 O O . LYS A 1 84 ? -9.841 10.065 -11.954 1.00 85.19 84 LYS A O 1
ATOM 661 N N . GLN A 1 85 ? -8.637 8.758 -10.566 1.00 86.56 85 GLN A N 1
ATOM 662 C CA . GLN A 1 85 ? -9.765 8.073 -9.950 1.00 86.56 85 GLN A CA 1
ATOM 663 C C . GLN A 1 85 ? -9.725 8.220 -8.421 1.00 86.56 85 GLN A C 1
ATOM 665 O O . GLN A 1 85 ? -8.723 7.865 -7.792 1.00 86.56 85 GLN A O 1
ATOM 670 N N . PRO A 1 86 ? -10.783 8.770 -7.801 1.00 91.19 86 PRO A N 1
ATOM 671 C CA . PRO A 1 86 ? -10.903 8.775 -6.349 1.00 91.19 86 PRO A CA 1
ATOM 672 C C . PRO A 1 86 ? -11.164 7.357 -5.823 1.00 91.19 86 PRO A C 1
ATOM 674 O O . PRO A 1 86 ? -11.782 6.537 -6.501 1.00 91.19 86 PRO A O 1
ATOM 677 N N . ILE A 1 87 ? -10.735 7.091 -4.589 1.00 92.81 87 ILE A N 1
ATOM 678 C CA . ILE A 1 87 ? -11.128 5.892 -3.843 1.00 92.81 87 ILE A CA 1
ATOM 679 C C . ILE A 1 87 ? -12.259 6.290 -2.897 1.00 92.81 87 ILE A C 1
ATOM 681 O O . ILE A 1 87 ? -12.084 7.173 -2.058 1.00 92.81 87 ILE A O 1
ATOM 685 N N . PHE A 1 88 ? -13.408 5.635 -3.037 1.00 93.56 88 PHE A N 1
ATOM 686 C CA . PHE A 1 88 ? -14.528 5.747 -2.108 1.00 93.56 88 PHE A CA 1
ATOM 687 C C . PHE A 1 88 ? -14.601 4.470 -1.276 1.00 93.56 88 PHE A C 1
ATOM 689 O O . PHE A 1 88 ? -14.541 3.375 -1.833 1.00 93.56 88 PHE A O 1
ATOM 696 N N . PHE A 1 89 ? -14.730 4.603 0.041 1.00 89.56 89 PHE A N 1
ATOM 697 C CA . PHE A 1 89 ? -14.992 3.474 0.925 1.00 89.56 89 PHE A CA 1
ATOM 698 C C . PHE A 1 89 ? -15.888 3.914 2.079 1.00 89.56 89 PHE A C 1
ATOM 700 O O . PHE A 1 89 ? -15.752 5.026 2.594 1.00 89.56 89 PHE A O 1
ATOM 707 N N . ASP A 1 90 ? -16.784 3.019 2.483 1.00 90.88 90 ASP A N 1
ATOM 708 C CA . ASP A 1 90 ? -17.623 3.212 3.654 1.00 90.88 90 ASP A CA 1
ATOM 709 C C . ASP A 1 90 ? -16.908 2.658 4.880 1.00 90.88 90 ASP A C 1
ATOM 711 O O . ASP A 1 90 ? -16.424 1.524 4.891 1.00 90.88 90 ASP A O 1
ATOM 715 N N . TYR A 1 91 ? -16.843 3.470 5.930 1.00 87.81 91 TYR A N 1
ATOM 716 C CA . TYR A 1 91 ? -16.269 3.062 7.199 1.00 87.81 91 TYR A CA 1
ATOM 717 C C . TYR A 1 91 ? -17.375 2.864 8.227 1.00 87.81 91 TYR A C 1
ATOM 719 O O . TYR A 1 91 ? -17.900 3.822 8.799 1.00 87.81 91 TYR A O 1
ATOM 727 N N . LEU A 1 92 ? -17.741 1.601 8.435 1.00 87.31 92 LEU A N 1
ATOM 728 C CA . LEU A 1 92 ? -18.769 1.222 9.392 1.00 87.31 92 LEU A CA 1
ATOM 729 C C . LEU A 1 92 ? -18.148 1.107 10.783 1.00 87.31 92 LEU A C 1
ATOM 731 O O . LEU A 1 92 ? -17.338 0.222 11.053 1.00 87.31 92 LEU A O 1
ATOM 735 N N . VAL A 1 93 ? -18.548 2.007 11.674 1.00 84.44 93 VAL A N 1
ATOM 736 C CA . VAL A 1 93 ? -18.177 1.951 13.087 1.00 84.44 93 VAL A CA 1
ATOM 737 C C . VAL A 1 93 ? -19.276 1.201 13.821 1.00 84.44 93 VAL A C 1
ATOM 739 O O . VAL A 1 93 ? -20.414 1.668 13.854 1.00 84.44 93 VAL A O 1
ATOM 742 N N . SER A 1 94 ? -18.952 0.047 14.409 1.00 80.56 94 SER A N 1
ATOM 743 C CA . SER A 1 94 ? -19.885 -0.589 15.340 1.00 80.56 94 SER A CA 1
ATOM 744 C C . SER A 1 94 ? -20.034 0.308 16.565 1.00 80.56 94 SER A C 1
ATOM 746 O O . SER A 1 94 ? -19.052 0.655 17.221 1.00 80.56 94 SER A O 1
ATOM 748 N N . THR A 1 95 ? -21.267 0.709 16.855 1.00 77.69 95 THR A N 1
ATOM 749 C CA . THR A 1 95 ? -21.617 1.486 18.049 1.00 77.69 95 THR A CA 1
ATOM 750 C C . THR A 1 95 ? -21.986 0.594 19.233 1.00 77.69 95 THR A C 1
ATOM 752 O O . THR A 1 95 ? -22.524 1.095 20.221 1.00 77.69 95 THR A O 1
ATOM 755 N N . ASP A 1 96 ? -21.735 -0.715 19.153 1.00 72.19 96 ASP A N 1
ATOM 756 C CA . ASP A 1 96 ? -22.109 -1.643 20.215 1.00 72.19 96 ASP A CA 1
ATOM 757 C C . ASP A 1 96 ? -21.224 -1.440 21.450 1.00 72.19 96 ASP A C 1
ATOM 759 O O . ASP A 1 96 ? -20.104 -1.937 21.559 1.00 72.19 96 ASP A O 1
ATOM 763 N N . ALA A 1 97 ? -21.770 -0.716 22.426 1.00 60.56 97 ALA A N 1
ATOM 764 C CA . ALA A 1 97 ? -21.179 -0.476 23.741 1.00 60.56 97 ALA A CA 1
ATOM 765 C C . ALA A 1 97 ? -21.099 -1.739 24.633 1.00 60.56 97 ALA A C 1
ATOM 767 O O . ALA A 1 97 ? -20.786 -1.626 25.816 1.00 60.56 97 ALA A O 1
ATOM 768 N N . SER A 1 98 ? -21.402 -2.931 24.108 1.00 57.50 98 SER A N 1
ATOM 769 C CA . SER A 1 98 ? -21.507 -4.181 24.873 1.00 57.50 98 SER A CA 1
ATOM 770 C C . SER A 1 98 ? -20.275 -5.091 24.803 1.00 57.50 98 SER A C 1
ATOM 772 O O . SER A 1 98 ? -20.260 -6.116 25.477 1.00 57.50 98 SER A O 1
ATOM 774 N N . VAL A 1 99 ? -19.218 -4.737 24.063 1.00 56.44 99 VAL A N 1
ATOM 775 C CA . VAL A 1 99 ? -17.986 -5.552 23.980 1.00 56.44 99 VAL A CA 1
ATOM 776 C C . VAL A 1 99 ? -16.858 -4.932 24.810 1.00 56.44 99 VAL A C 1
ATOM 778 O O . VAL A 1 99 ? -15.781 -4.608 24.322 1.00 56.44 99 VAL A O 1
ATOM 781 N N . MET A 1 100 ? -17.129 -4.730 26.096 1.00 54.22 100 MET A N 1
ATOM 782 C CA . MET A 1 100 ? -16.129 -4.422 27.123 1.00 54.22 100 MET A CA 1
ATOM 783 C C . MET A 1 100 ? -16.280 -5.430 28.265 1.00 54.22 100 MET A C 1
ATOM 785 O O . MET A 1 100 ? -16.430 -5.052 29.419 1.00 54.22 100 MET A O 1
ATOM 789 N N . GLU A 1 101 ? -16.256 -6.726 27.953 1.00 52.09 101 GLU A N 1
ATOM 790 C CA . GLU A 1 101 ? -16.079 -7.748 28.982 1.00 52.09 101 GLU A CA 1
ATOM 791 C C . GLU A 1 101 ? -14.963 -8.711 28.570 1.00 52.09 101 GLU A C 1
ATOM 793 O O . GLU A 1 101 ? -15.107 -9.571 27.708 1.00 52.09 101 GLU A O 1
ATOM 798 N N . THR A 1 102 ? -13.794 -8.431 29.151 1.00 51.91 102 THR A N 1
ATOM 799 C CA . THR A 1 102 ? -12.747 -9.364 29.586 1.00 51.91 102 THR A CA 1
ATOM 800 C C . THR A 1 102 ? -12.736 -10.771 28.979 1.00 51.91 102 THR A C 1
ATOM 802 O O . THR A 1 102 ? -13.527 -11.624 29.366 1.00 51.91 102 THR A O 1
ATOM 805 N N . SER A 1 103 ? -11.680 -11.084 28.220 1.00 47.34 103 SER A N 1
ATOM 806 C CA . SER A 1 103 ? -11.110 -12.439 28.215 1.00 47.34 103 SER A CA 1
ATOM 807 C C . SER A 1 103 ? -9.632 -12.392 28.622 1.00 47.34 103 SER A C 1
ATOM 809 O O . SER A 1 103 ? -8.719 -12.380 27.795 1.00 47.34 103 SER A O 1
ATOM 811 N N . LEU A 1 104 ? -9.399 -12.329 29.931 1.00 51.38 104 LEU A N 1
ATOM 812 C CA . LEU A 1 104 ? -8.201 -12.897 30.545 1.00 51.38 104 LEU A CA 1
ATOM 813 C C . LEU A 1 104 ? -8.565 -14.326 30.979 1.00 51.38 104 LEU A C 1
ATOM 815 O O . LEU A 1 104 ? -9.576 -14.500 31.652 1.00 51.38 104 LEU A O 1
ATOM 819 N N . ALA A 1 105 ? -7.699 -15.284 30.624 1.00 42.84 105 ALA A N 1
ATOM 820 C CA . ALA A 1 105 ? -7.795 -16.745 30.800 1.00 42.84 105 ALA A CA 1
ATOM 821 C C . ALA A 1 105 ? -8.744 -17.443 29.792 1.00 42.84 105 ALA A C 1
ATOM 823 O O . ALA A 1 105 ? -9.842 -16.972 29.547 1.00 42.84 105 ALA A O 1
ATOM 824 N N . GLU A 1 106 ? -8.377 -18.531 29.108 1.00 39.16 106 GLU A N 1
ATOM 825 C CA . GLU A 1 106 ? -7.469 -19.617 29.489 1.00 39.16 106 GLU A CA 1
ATOM 826 C C . GLU A 1 106 ? -6.559 -20.064 28.330 1.00 39.16 106 GLU A C 1
ATOM 828 O O . GLU A 1 106 ? -6.981 -20.238 27.189 1.00 39.16 106 GLU A O 1
ATOM 833 N N . THR A 1 107 ? -5.290 -20.311 28.646 1.00 46.22 107 THR A N 1
ATOM 834 C CA . THR A 1 107 ? -4.386 -21.125 27.830 1.00 46.22 107 THR A CA 1
ATOM 835 C C . THR A 1 107 ? -4.743 -22.609 27.975 1.00 46.22 107 THR A C 1
ATOM 837 O O . THR A 1 107 ? -4.686 -23.108 29.101 1.00 46.22 107 THR A O 1
ATOM 840 N N . PRO A 1 108 ? -4.949 -23.378 26.893 1.00 38.69 108 PRO A N 1
ATOM 841 C CA . PRO A 1 108 ? -4.641 -24.793 26.910 1.00 38.69 108 PRO A CA 1
ATOM 842 C C . PRO A 1 108 ? -3.186 -24.981 26.473 1.00 38.69 108 PRO A C 1
ATOM 844 O O . PRO A 1 108 ? -2.783 -24.656 25.356 1.00 38.69 108 PRO A O 1
ATOM 847 N N . LEU A 1 109 ? -2.394 -25.508 27.399 1.00 42.25 109 LEU A N 1
ATOM 848 C CA . LEU A 1 109 ? -1.062 -26.048 27.173 1.00 42.25 109 LEU A CA 1
ATOM 849 C C . LEU A 1 109 ? -1.134 -27.103 26.048 1.00 42.25 109 LEU A C 1
ATOM 851 O O . LEU A 1 109 ? -1.701 -28.173 26.258 1.00 42.25 109 LEU A O 1
ATOM 855 N N . CYS A 1 110 ? -0.569 -26.835 24.868 1.00 32.66 110 CYS A N 1
ATOM 856 C CA . CYS A 1 110 ? -0.350 -27.870 23.855 1.00 32.66 110 CYS A CA 1
ATOM 857 C C . CYS A 1 110 ? 1.153 -28.011 23.597 1.00 32.66 110 CYS A C 1
ATOM 859 O O . CYS A 1 110 ? 1.800 -27.118 23.049 1.00 32.66 110 CYS A O 1
ATOM 861 N N . SER A 1 111 ? 1.716 -29.119 24.079 1.00 41.47 111 SER A N 1
ATOM 862 C CA . SER A 1 111 ? 3.104 -29.530 23.850 1.00 41.47 111 SER A CA 1
ATOM 863 C C . SER A 1 111 ? 3.311 -30.042 22.412 1.00 41.47 111 SER A C 1
ATOM 865 O O . SER A 1 111 ? 2.346 -30.399 21.737 1.00 41.47 111 SER A O 1
ATOM 867 N N . PRO A 1 112 ? 4.561 -30.073 21.911 1.00 49.28 112 PRO A N 1
ATOM 868 C CA . PRO A 1 112 ? 4.836 -30.074 20.483 1.00 49.28 112 PRO A CA 1
ATOM 869 C C . PRO A 1 112 ? 4.908 -31.492 19.922 1.00 49.28 112 PRO A C 1
ATOM 871 O O . PRO A 1 112 ? 5.719 -32.285 20.383 1.00 49.28 112 PRO A O 1
ATOM 874 N N . HIS A 1 113 ? 4.161 -31.780 18.856 1.00 34.88 113 HIS A N 1
ATOM 875 C CA . HIS A 1 113 ? 4.522 -32.841 17.916 1.00 34.88 113 HIS A CA 1
ATOM 876 C C . HIS A 1 113 ? 4.077 -32.492 16.484 1.00 34.88 113 HIS A C 1
ATOM 878 O O . HIS A 1 113 ? 2.896 -32.460 16.177 1.00 34.88 113 HIS A O 1
ATOM 884 N N . HIS A 1 114 ? 5.087 -32.271 15.636 1.00 36.03 114 HIS A N 1
ATOM 885 C CA . HIS A 1 114 ? 5.181 -32.652 14.219 1.00 36.03 114 HIS A CA 1
ATOM 886 C C . HIS A 1 114 ? 4.157 -32.110 13.186 1.00 36.03 114 HIS A C 1
ATOM 888 O O . HIS A 1 114 ? 3.037 -32.585 13.068 1.00 36.03 114 HIS A O 1
ATOM 894 N N . THR A 1 115 ? 4.659 -31.181 12.356 1.00 41.31 115 THR A N 1
ATOM 895 C CA . THR A 1 115 ? 4.539 -31.091 10.878 1.00 41.31 115 THR A CA 1
ATOM 896 C C . THR A 1 115 ? 3.192 -31.392 10.198 1.00 41.31 115 THR A C 1
ATOM 898 O O . THR A 1 115 ? 2.820 -32.552 10.063 1.00 41.31 115 THR A O 1
ATOM 901 N N . SER A 1 116 ? 2.574 -30.375 9.582 1.00 35.66 116 SER A N 1
ATOM 902 C CA . SER A 1 116 ? 2.475 -30.227 8.111 1.00 35.66 116 SER A CA 1
ATOM 903 C C . SER A 1 116 ? 1.660 -28.970 7.757 1.00 35.66 116 SER A C 1
ATOM 905 O O . SER A 1 116 ? 0.541 -28.801 8.236 1.00 35.66 116 SER A O 1
ATOM 907 N N . HIS A 1 117 ? 2.217 -28.073 6.938 1.00 37.38 117 HIS A N 1
ATOM 908 C CA . HIS A 1 117 ? 1.531 -26.881 6.425 1.00 37.38 117 HIS A CA 1
ATOM 909 C C . HIS A 1 117 ? 0.457 -27.285 5.403 1.00 37.38 117 HIS A C 1
ATOM 911 O O . HIS A 1 117 ? 0.783 -27.859 4.367 1.00 37.38 117 HIS A O 1
ATOM 917 N N . HIS A 1 118 ? -0.805 -26.927 5.655 1.00 35.06 118 HIS A N 1
ATOM 918 C CA . HIS A 1 118 ? -1.851 -26.910 4.633 1.00 35.06 118 HIS A CA 1
ATOM 919 C C . HIS A 1 118 ? -2.314 -25.468 4.403 1.00 35.06 118 HIS A C 1
ATOM 921 O O . HIS A 1 118 ? -2.930 -24.841 5.261 1.00 35.06 118 HIS A O 1
ATOM 927 N N . ILE A 1 119 ? -1.977 -24.964 3.217 1.00 38.31 119 ILE A N 1
ATOM 928 C CA . ILE A 1 119 ? -2.471 -23.725 2.616 1.00 38.31 119 ILE A CA 1
ATOM 929 C C . ILE A 1 119 ? -3.963 -23.917 2.320 1.00 38.31 119 ILE A C 1
ATOM 931 O O . ILE A 1 119 ? -4.342 -24.856 1.617 1.00 38.31 119 ILE A O 1
ATOM 935 N N . CYS A 1 120 ? -4.817 -23.047 2.861 1.00 30.05 120 CYS A N 1
ATOM 936 C CA . CYS A 1 120 ? -6.257 -23.085 2.618 1.00 30.05 120 CYS A CA 1
ATOM 937 C C . CYS A 1 120 ? -6.608 -22.132 1.463 1.00 30.05 120 CYS A C 1
ATOM 939 O O . CYS A 1 120 ? -6.839 -20.944 1.671 1.00 30.05 120 CYS A O 1
ATOM 941 N N . CYS A 1 121 ? -6.633 -22.654 0.233 1.00 34.31 121 CYS A N 1
ATOM 942 C CA . CYS A 1 121 ? -7.312 -22.008 -0.891 1.00 34.31 121 CYS A CA 1
ATOM 943 C C . CYS A 1 121 ? -8.805 -22.358 -0.829 1.00 34.31 121 CYS A C 1
ATOM 945 O O . CYS A 1 121 ? -9.186 -23.509 -1.041 1.00 34.31 121 CYS A O 1
ATOM 947 N N . GLY A 1 122 ? -9.654 -21.368 -0.554 1.00 30.31 122 GLY A N 1
ATOM 948 C CA . GLY A 1 122 ? -11.104 -21.511 -0.642 1.00 30.31 122 GLY A CA 1
ATOM 949 C C . GLY A 1 122 ? -11.568 -21.566 -2.097 1.00 30.31 122 GLY A C 1
ATOM 950 O O . GLY A 1 122 ? -11.695 -20.531 -2.740 1.00 30.31 122 GLY A O 1
ATOM 951 N N . HIS A 1 123 ? -11.859 -22.765 -2.601 1.00 35.66 123 HIS A N 1
ATOM 952 C CA . HIS A 1 123 ? -12.813 -22.955 -3.693 1.00 35.66 123 HIS A CA 1
ATOM 953 C C . HIS A 1 123 ? -14.084 -23.562 -3.104 1.00 35.66 123 HIS A C 1
ATOM 955 O O . HIS A 1 123 ? -14.083 -24.695 -2.622 1.00 35.66 123 HIS A O 1
ATOM 961 N N . GLY A 1 124 ? -15.167 -22.788 -3.135 1.00 34.84 124 GLY A N 1
ATOM 962 C CA . GLY A 1 124 ? -16.506 -23.305 -2.915 1.00 34.84 124 GLY A CA 1
ATOM 963 C C . GLY A 1 124 ? -16.893 -24.228 -4.065 1.00 34.84 124 GLY A C 1
ATOM 964 O O . GLY A 1 124 ? -16.868 -23.818 -5.221 1.00 34.84 124 GLY A O 1
ATOM 965 N N . LEU A 1 125 ? -17.263 -25.463 -3.741 1.00 37.41 125 LEU A N 1
ATOM 966 C CA . LEU A 1 125 ? -18.157 -26.259 -4.569 1.00 37.41 125 LEU A CA 1
ATOM 967 C C . LEU A 1 125 ? -19.080 -27.039 -3.630 1.00 37.41 125 LEU A C 1
ATOM 969 O 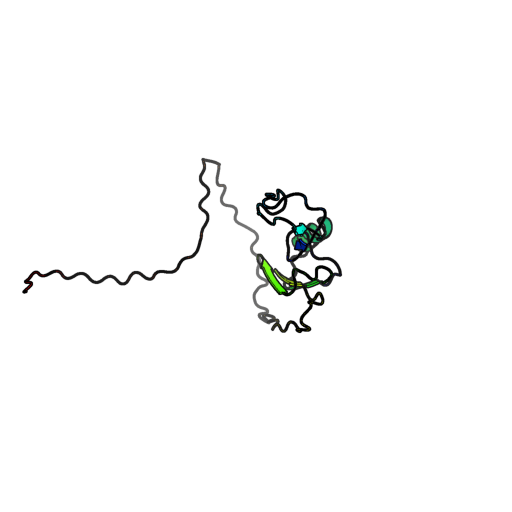O . LEU A 1 125 ? -18.657 -27.939 -2.900 1.00 37.41 125 LEU A O 1
ATOM 973 N N . GLU A 1 126 ? -20.340 -26.626 -3.615 1.00 37.38 126 GLU A N 1
ATOM 974 C CA . GLU A 1 126 ? -21.421 -27.259 -2.873 1.00 37.38 126 GLU A CA 1
ATOM 975 C C . GLU A 1 126 ? -21.639 -28.691 -3.385 1.00 37.38 126 GLU A C 1
ATOM 977 O O . GLU A 1 126 ? -21.794 -28.938 -4.582 1.00 37.38 126 GLU A O 1
ATOM 982 N N . LYS A 1 127 ? -21.647 -29.662 -2.466 1.00 30.84 127 LYS A N 1
ATOM 983 C CA . LYS A 1 127 ? -22.064 -31.037 -2.748 1.00 30.84 127 LYS A CA 1
ATOM 984 C C . LYS A 1 127 ? -23.587 -31.117 -2.662 1.00 30.84 127 LYS A C 1
ATOM 986 O O . LYS A 1 127 ? -24.134 -31.106 -1.564 1.00 30.84 127 LYS A O 1
ATOM 991 N N . ALA A 1 128 ? -24.256 -31.287 -3.798 1.00 34.56 128 ALA A N 1
ATOM 992 C CA . ALA A 1 128 ? -25.607 -31.836 -3.842 1.00 34.56 128 ALA A CA 1
ATOM 993 C C . ALA A 1 128 ? -25.514 -33.363 -3.984 1.00 34.56 128 ALA A C 1
ATOM 995 O O . ALA A 1 128 ? -25.079 -33.894 -5.005 1.00 34.56 128 ALA A O 1
ATOM 996 N N . THR A 1 129 ? -25.894 -34.076 -2.929 1.00 36.50 129 THR A N 1
ATOM 997 C CA . THR A 1 129 ? -26.092 -35.525 -2.934 1.00 36.50 129 THR A CA 1
ATOM 998 C C . THR A 1 129 ? -27.500 -35.849 -3.420 1.00 36.50 129 THR A C 1
ATOM 1000 O O . THR A 1 129 ? -28.460 -35.481 -2.751 1.00 36.50 129 THR A O 1
ATOM 1003 N N . THR A 1 130 ? -27.634 -36.634 -4.488 1.00 35.47 130 THR A N 1
ATOM 1004 C CA . THR A 1 130 ? -28.769 -37.563 -4.610 1.00 35.47 130 THR A CA 1
ATOM 1005 C C . THR A 1 130 ? -28.366 -38.760 -5.453 1.00 35.47 130 THR A C 1
ATOM 1007 O O . THR A 1 130 ? -27.860 -38.626 -6.562 1.00 35.47 130 THR A O 1
ATOM 1010 N N . SER A 1 131 ? -28.569 -39.935 -4.870 1.00 38.03 131 SER A N 1
ATOM 1011 C CA . SER A 1 131 ? -28.365 -41.241 -5.472 1.00 38.03 131 SER A CA 1
ATOM 1012 C C . SER A 1 131 ? -29.707 -41.770 -5.963 1.00 38.03 131 SER A C 1
ATOM 1014 O O . SER A 1 131 ? -30.669 -41.773 -5.204 1.00 38.03 131 SER A O 1
ATOM 1016 N N . VAL A 1 132 ? -29.758 -42.239 -7.208 1.00 39.06 132 VAL A N 1
ATOM 1017 C CA . VAL A 1 132 ? -30.607 -43.358 -7.641 1.00 39.06 132 VAL A CA 1
ATOM 1018 C C . VAL A 1 132 ? -30.075 -43.847 -8.984 1.00 39.06 132 VAL A C 1
ATOM 1020 O O . VAL A 1 132 ? -29.947 -43.074 -9.929 1.00 39.06 132 VAL A O 1
ATOM 1023 N N . GLY A 1 133 ? -29.712 -45.127 -9.051 1.00 34.75 133 GLY A N 1
ATOM 1024 C CA . GLY A 1 133 ? -29.381 -45.789 -10.307 1.00 34.75 133 GLY A CA 1
ATOM 1025 C C . GLY A 1 133 ? -30.634 -46.204 -11.073 1.00 34.75 133 GLY A C 1
ATOM 1026 O O . GLY A 1 133 ? -31.700 -46.333 -10.476 1.00 34.75 133 GLY A O 1
ATOM 1027 N N . SER A 1 134 ? -30.482 -46.445 -12.377 1.00 40.00 134 SER A N 1
ATOM 1028 C CA . SER A 1 134 ? -31.084 -47.555 -13.137 1.00 40.00 134 SER A CA 1
ATOM 1029 C C . SER A 1 134 ? -30.698 -47.465 -14.618 1.00 40.00 134 SER A C 1
ATOM 1031 O O . SER A 1 134 ? -30.750 -46.404 -15.229 1.00 40.00 134 SER A O 1
ATOM 1033 N N . SER A 1 135 ? -30.308 -48.616 -15.155 1.00 40.12 135 SER A N 1
ATOM 1034 C CA . SER A 1 135 ? -30.016 -48.978 -16.544 1.00 40.12 135 SER A CA 1
ATOM 1035 C C . SER A 1 135 ? -31.034 -48.506 -17.600 1.00 40.12 135 SER A C 1
ATOM 1037 O O . SER A 1 135 ? -32.229 -48.562 -17.331 1.00 40.12 135 SER A O 1
ATOM 1039 N N . LEU A 1 136 ? -30.572 -48.212 -18.832 1.00 38.53 136 LEU A N 1
ATOM 1040 C CA . LEU A 1 136 ? -30.902 -48.912 -20.103 1.00 38.53 136 LEU A CA 1
ATOM 1041 C C . LEU A 1 136 ? -30.774 -48.022 -21.372 1.00 38.53 136 LEU A C 1
ATOM 1043 O O . LEU A 1 136 ? -31.301 -46.920 -21.435 1.00 38.53 136 LEU A O 1
ATOM 1047 N N . THR A 1 137 ? -30.142 -48.626 -22.394 1.00 42.59 137 THR A N 1
ATOM 1048 C CA . THR A 1 137 ? -30.307 -48.495 -23.868 1.00 42.59 137 THR A CA 1
ATOM 1049 C C . THR A 1 137 ? -29.895 -47.220 -24.625 1.00 42.59 137 THR A C 1
ATOM 1051 O O . THR A 1 137 ? -30.536 -46.180 -24.525 1.00 42.59 137 THR A O 1
ATOM 1054 N N . SER A 1 138 ? -28.903 -47.392 -25.513 1.00 46.62 138 SER A N 1
ATOM 1055 C CA . SER A 1 138 ? -28.695 -46.616 -26.752 1.00 46.62 138 SER A CA 1
ATOM 1056 C C . SER A 1 138 ? -29.754 -46.956 -27.812 1.00 46.62 138 SER A C 1
ATOM 1058 O O . SER A 1 138 ? -30.334 -48.046 -27.762 1.00 46.62 138 SER A O 1
ATOM 1060 N N . PRO A 1 139 ? -29.943 -46.079 -28.813 1.00 54.78 139 PRO A N 1
ATOM 1061 C CA . PRO A 1 139 ? -29.644 -46.537 -30.176 1.00 54.78 139 PRO A CA 1
ATOM 1062 C C . PRO A 1 139 ? -29.004 -45.467 -31.086 1.00 54.78 139 PRO A C 1
ATOM 1064 O O . PRO A 1 139 ? -29.384 -44.298 -31.048 1.00 54.78 139 PRO A O 1
ATOM 1067 N N . GLU A 1 140 ? -28.091 -45.923 -31.946 1.00 36.66 140 GLU A N 1
ATOM 1068 C CA . GLU A 1 140 ? -28.081 -45.620 -33.388 1.00 36.66 140 GLU A CA 1
ATOM 1069 C C . GLU A 1 140 ? -28.231 -46.951 -34.136 1.00 36.66 140 GLU A C 1
ATOM 1071 O O . GLU A 1 140 ? -27.702 -47.967 -33.616 1.00 36.66 140 GLU A O 1
#

pLDDT: mean 75.09, std 24.52, range [30.05, 98.25]

Radius of gyration: 23.73 Å; chains: 1; bounding box: 49×59×64 Å

Organism: NCBI:txid94617

Foldseek 3Di:
DEDAFAAWPALFKAFAPPQPAQFDQDPRNSDTDGRIDGPHDPVVNVVCVVVVDLEYEYEDHQVRADWDDDPNYIYGHQYAHPDRDDDDDDDDDDPPPPPPDDDDDDDDDDDDDDDDDDDDDDDDDDDDDDDDDDDDDDDD